Protein AF-A0A6M0RE14-F1 (afdb_monomer_lite)

Structure (mmCIF, N/CA/C/O backbone):
data_AF-A0A6M0RE14-F1
#
_entry.id   AF-A0A6M0RE14-F1
#
loop_
_atom_site.group_PDB
_atom_site.id
_atom_site.type_symbol
_atom_site.label_atom_id
_atom_site.label_alt_id
_atom_site.label_comp_id
_atom_site.label_asym_id
_atom_site.label_entity_id
_atom_site.label_seq_id
_atom_site.pdbx_PDB_ins_code
_atom_site.Cartn_x
_atom_site.Cartn_y
_atom_site.Cartn_z
_atom_site.occupancy
_atom_site.B_iso_or_equiv
_atom_site.auth_seq_id
_atom_site.auth_comp_id
_atom_site.auth_asym_id
_atom_site.auth_atom_id
_atom_site.pdbx_PDB_model_num
ATOM 1 N N . MET A 1 1 ? 5.846 3.924 13.986 1.00 76.75 1 MET A N 1
ATOM 2 C CA . MET A 1 1 ? 4.926 4.355 15.065 1.00 76.75 1 MET A CA 1
ATOM 3 C C . MET A 1 1 ? 3.482 3.930 14.798 1.00 76.75 1 MET A C 1
ATOM 5 O O . MET A 1 1 ? 2.890 3.385 15.712 1.00 76.75 1 MET A O 1
ATOM 9 N N . LEU A 1 2 ? 2.946 4.064 13.577 1.00 84.31 2 LEU A N 1
ATOM 10 C CA . LEU A 1 2 ? 1.549 3.710 13.248 1.00 84.31 2 LEU A CA 1
ATOM 11 C C . LEU A 1 2 ? 1.174 2.235 13.502 1.00 84.31 2 LEU A C 1
ATOM 13 O O . LEU A 1 2 ? 0.133 1.969 14.083 1.00 84.31 2 LEU A O 1
ATOM 17 N N . LEU A 1 3 ? 2.049 1.271 13.182 1.00 83.75 3 LEU A N 1
ATOM 18 C CA . LEU A 1 3 ? 1.814 -0.151 13.506 1.00 83.75 3 LEU A CA 1
ATOM 19 C C . LEU A 1 3 ? 1.737 -0.426 15.018 1.00 83.75 3 LEU A C 1
ATOM 21 O O . LEU A 1 3 ? 0.958 -1.266 15.458 1.00 83.75 3 LEU A O 1
ATOM 25 N N . LEU A 1 4 ? 2.538 0.287 15.819 1.00 87.25 4 LEU A N 1
ATOM 26 C CA . LEU A 1 4 ? 2.488 0.179 17.279 1.00 87.25 4 LEU A CA 1
ATOM 27 C C . LEU A 1 4 ? 1.182 0.776 17.819 1.00 87.25 4 LEU A C 1
ATOM 29 O O . LEU A 1 4 ? 0.584 0.198 18.719 1.00 87.25 4 LEU A O 1
ATOM 33 N N . GLN A 1 5 ? 0.726 1.887 17.239 1.00 88.31 5 GLN A N 1
ATOM 34 C CA . GLN A 1 5 ? -0.548 2.513 17.582 1.00 88.31 5 GLN A CA 1
ATOM 35 C C . GLN A 1 5 ? -1.738 1.618 17.204 1.00 88.31 5 GLN A C 1
ATOM 37 O O . GLN A 1 5 ? -2.616 1.399 18.032 1.00 88.31 5 GLN A O 1
ATOM 42 N N . LEU A 1 6 ? -1.725 1.012 16.011 1.00 89.38 6 LEU A N 1
ATOM 43 C CA . LEU A 1 6 ? -2.732 0.035 15.591 1.00 89.38 6 LEU A CA 1
ATOM 44 C C . LEU A 1 6 ? -2.775 -1.161 16.551 1.00 89.38 6 LEU A C 1
ATOM 46 O O . LEU A 1 6 ? -3.843 -1.596 16.974 1.00 89.38 6 LEU A O 1
ATOM 50 N N . HIS A 1 7 ? -1.604 -1.662 16.945 1.00 85.88 7 HIS A N 1
ATOM 51 C CA . HIS A 1 7 ? -1.499 -2.738 17.922 1.00 85.88 7 HIS A CA 1
ATOM 52 C C . HIS A 1 7 ? -2.080 -2.345 19.290 1.00 85.88 7 HIS A C 1
ATOM 54 O O . HIS A 1 7 ? -2.811 -3.131 19.888 1.00 85.88 7 HIS A O 1
ATOM 60 N N . GLN A 1 8 ? -1.793 -1.138 19.780 1.00 88.25 8 GLN A N 1
ATOM 61 C CA . GLN A 1 8 ? -2.334 -0.636 21.047 1.00 88.25 8 GLN A CA 1
ATOM 62 C C . GLN A 1 8 ? -3.863 -0.517 21.005 1.00 88.25 8 GLN A C 1
ATOM 64 O O . GLN A 1 8 ? -4.529 -1.040 21.897 1.00 88.25 8 GLN A O 1
ATOM 69 N N . LEU A 1 9 ? -4.420 0.059 19.936 1.00 88.12 9 LEU A N 1
ATOM 70 C CA . LEU A 1 9 ? -5.870 0.147 19.728 1.00 88.12 9 LEU A CA 1
ATOM 71 C C . LEU A 1 9 ? -6.523 -1.243 19.664 1.00 88.12 9 LEU A C 1
ATOM 73 O O . LEU A 1 9 ? -7.571 -1.468 20.265 1.00 88.12 9 LEU A O 1
ATOM 77 N N . ALA A 1 10 ? -5.884 -2.213 19.003 1.00 86.56 10 ALA A N 1
ATOM 78 C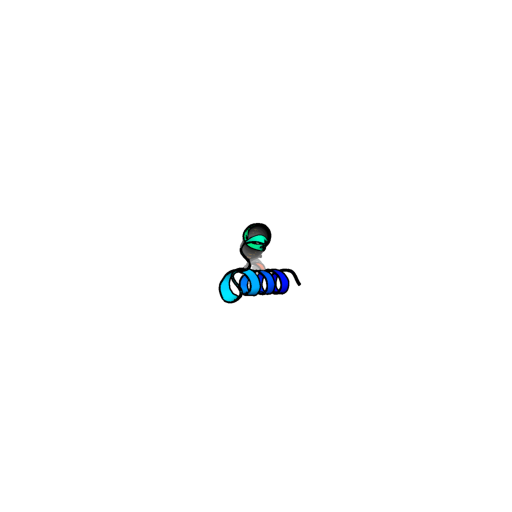 CA . ALA A 1 10 ? -6.391 -3.582 18.932 1.00 86.56 10 ALA A CA 1
ATOM 79 C C . ALA A 1 10 ? -6.390 -4.261 20.310 1.00 86.56 10 ALA A C 1
ATOM 81 O O . ALA A 1 10 ? -7.343 -4.956 20.656 1.00 86.56 10 ALA A O 1
ATOM 82 N N . MET A 1 11 ? -5.348 -4.038 21.117 1.00 88.06 11 MET A N 1
ATOM 83 C CA . MET A 1 11 ? -5.282 -4.537 22.492 1.00 88.06 11 MET A CA 1
ATOM 84 C C . MET A 1 11 ? -6.401 -3.940 23.356 1.00 88.06 11 MET A C 1
ATOM 86 O O . MET A 1 11 ? -7.059 -4.675 24.091 1.00 88.06 11 MET A O 1
ATOM 90 N N . GLU A 1 12 ? -6.653 -2.634 23.260 1.00 85.12 12 GLU A N 1
ATOM 91 C CA . GLU A 1 12 ? -7.721 -1.976 24.022 1.00 85.12 12 GLU A CA 1
ATOM 92 C C . GLU A 1 12 ? -9.121 -2.423 23.577 1.00 85.12 12 GLU A C 1
ATOM 94 O O . GLU A 1 12 ? -9.972 -2.738 24.415 1.00 85.12 12 GLU A O 1
ATOM 99 N N . PHE A 1 13 ? -9.349 -2.549 22.271 1.00 83.31 13 PHE A N 1
ATOM 100 C CA . PHE A 1 13 ? -10.634 -2.966 21.720 1.00 83.31 13 PHE A CA 1
ATOM 101 C C . PHE A 1 13 ? -10.943 -4.450 21.983 1.00 83.31 13 PHE A C 1
ATOM 103 O O . PHE A 1 13 ? -12.020 -4.781 22.479 1.00 83.31 13 PHE A O 1
ATOM 110 N N . VAL A 1 14 ? -9.998 -5.353 21.693 1.00 80.44 14 VAL A N 1
ATOM 111 C CA . VAL A 1 14 ? -10.214 -6.810 21.759 1.00 80.44 14 VAL A CA 1
ATOM 112 C C . VAL A 1 14 ? -10.055 -7.349 23.178 1.00 80.44 14 VAL A C 1
ATOM 114 O O . VAL A 1 14 ? -10.884 -8.140 23.624 1.00 80.44 14 VAL A O 1
ATOM 117 N N . ASN A 1 15 ? -9.013 -6.929 23.901 1.00 80.31 15 ASN A N 1
ATOM 118 C CA . ASN A 1 15 ? -8.680 -7.539 25.193 1.00 80.31 15 ASN A CA 1
ATOM 119 C C . ASN A 1 15 ? -9.319 -6.809 26.376 1.00 80.31 15 ASN A C 1
ATOM 121 O O . ASN A 1 15 ? -9.671 -7.454 27.361 1.00 80.31 15 ASN A O 1
ATOM 125 N N . ASN A 1 16 ? -9.495 -5.487 26.279 1.00 81.81 16 ASN A N 1
ATOM 126 C CA . ASN A 1 16 ? -10.110 -4.684 27.342 1.00 81.81 16 ASN A CA 1
ATOM 127 C C . ASN A 1 16 ? -11.581 -4.335 27.057 1.00 81.81 16 ASN A C 1
ATOM 129 O O . ASN A 1 16 ? -12.241 -3.734 27.904 1.00 81.81 16 ASN A O 1
ATOM 133 N N . GLY A 1 17 ? -12.107 -4.718 25.887 1.00 80.62 17 GLY A N 1
ATOM 134 C CA . GLY A 1 17 ? -13.502 -4.493 25.505 1.00 80.62 17 GLY A CA 1
ATOM 135 C C . GLY A 1 17 ? -13.868 -3.017 25.333 1.00 80.62 17 GLY A C 1
ATOM 136 O O . GLY A 1 17 ? -15.044 -2.662 25.439 1.00 80.62 17 GLY A O 1
ATOM 137 N N . VAL A 1 18 ? -12.883 -2.141 25.100 1.00 85.31 18 VAL A N 1
ATOM 138 C CA . VAL A 1 18 ? -13.084 -0.693 24.954 1.00 85.31 18 VAL A CA 1
ATOM 139 C C . VAL A 1 18 ? -13.612 -0.398 23.550 1.00 85.31 18 VAL A C 1
ATOM 141 O O . VAL A 1 18 ? -12.903 0.048 22.652 1.00 85.31 18 VAL A O 1
ATOM 144 N N . MET A 1 19 ? -14.904 -0.660 23.354 1.00 80.62 19 MET A N 1
ATOM 145 C CA . MET A 1 19 ? -15.553 -0.574 22.041 1.00 80.62 19 MET A CA 1
ATOM 146 C C . MET A 1 19 ? -15.568 0.843 21.447 1.00 80.62 19 MET A C 1
ATOM 148 O O . MET A 1 19 ? -15.702 1.002 20.236 1.00 80.62 19 MET A O 1
ATOM 152 N N . SER A 1 20 ? -15.401 1.881 22.274 1.00 84.25 20 SER A N 1
ATOM 153 C CA . SER A 1 20 ? -15.366 3.283 21.834 1.00 84.25 20 SER A CA 1
ATOM 154 C C . SER A 1 20 ? -14.206 3.607 20.891 1.00 84.25 20 SER A C 1
ATOM 156 O O . SER A 1 20 ? -14.304 4.571 20.143 1.00 84.25 20 SER A O 1
ATOM 158 N N . GLN A 1 21 ? -13.133 2.813 20.911 1.00 80.19 21 GLN A N 1
ATOM 159 C CA . GLN A 1 21 ? -11.955 3.000 20.057 1.00 80.19 21 GLN A CA 1
ATOM 160 C C . GLN A 1 21 ? -11.989 2.158 18.774 1.00 80.19 21 GLN A C 1
ATOM 162 O O . GLN A 1 21 ? -11.054 2.202 17.980 1.00 80.19 21 GLN A O 1
ATOM 167 N N . GLY A 1 22 ? -13.061 1.391 18.543 1.00 80.12 22 GLY A N 1
ATOM 168 C CA . GLY A 1 22 ? -13.153 0.507 17.380 1.00 80.12 22 GLY A CA 1
ATOM 169 C C . GLY A 1 22 ? -13.073 1.245 16.047 1.00 80.12 22 GLY A C 1
ATOM 170 O O . GLY A 1 22 ? -12.426 0.761 15.128 1.00 80.12 22 GLY A O 1
ATOM 171 N N . LEU A 1 23 ? -13.688 2.427 15.950 1.00 86.69 23 LEU A N 1
ATOM 172 C CA . LEU A 1 23 ? -13.626 3.241 14.732 1.00 86.69 23 LEU A CA 1
ATOM 173 C C . LEU A 1 23 ? -12.192 3.687 14.431 1.00 86.69 23 LEU A C 1
ATOM 175 O O . LEU A 1 23 ? -11.708 3.444 13.336 1.00 86.69 23 LEU A O 1
ATOM 179 N N . GLU A 1 24 ? -11.482 4.223 15.426 1.00 87.50 24 GLU A N 1
ATOM 180 C CA . GLU A 1 24 ? -10.085 4.654 15.275 1.00 87.50 24 GLU A CA 1
ATOM 181 C C . GLU A 1 24 ? -9.156 3.488 14.896 1.00 87.50 24 GLU A C 1
ATOM 183 O O . GLU A 1 24 ? -8.247 3.651 14.084 1.00 87.50 24 GLU A O 1
ATOM 188 N N . LEU A 1 25 ? -9.411 2.291 15.439 1.00 88.62 25 LEU A N 1
ATOM 189 C CA . LEU A 1 25 ? -8.697 1.072 15.062 1.00 88.62 25 LEU A CA 1
ATOM 190 C C . LEU A 1 25 ? -8.884 0.733 13.577 1.00 88.62 25 LEU A C 1
ATOM 192 O O . LEU A 1 25 ? -7.902 0.447 12.893 1.00 88.62 25 LEU A O 1
ATOM 196 N N . PHE A 1 26 ? -10.130 0.712 13.097 1.00 86.56 26 PHE A N 1
ATOM 197 C CA . PHE A 1 26 ? -10.425 0.346 11.712 1.00 86.56 26 PHE A CA 1
ATOM 198 C C . PHE A 1 26 ? -9.957 1.416 10.727 1.00 86.56 26 PHE A C 1
ATOM 200 O O . PHE A 1 26 ? -9.363 1.054 9.717 1.00 86.56 26 PHE A O 1
ATOM 207 N N . ASP A 1 27 ? -10.140 2.698 11.041 1.00 92.44 27 ASP A N 1
ATOM 208 C CA . ASP A 1 27 ? -9.660 3.805 10.207 1.00 92.44 27 ASP A CA 1
ATOM 209 C C . ASP A 1 27 ? -8.136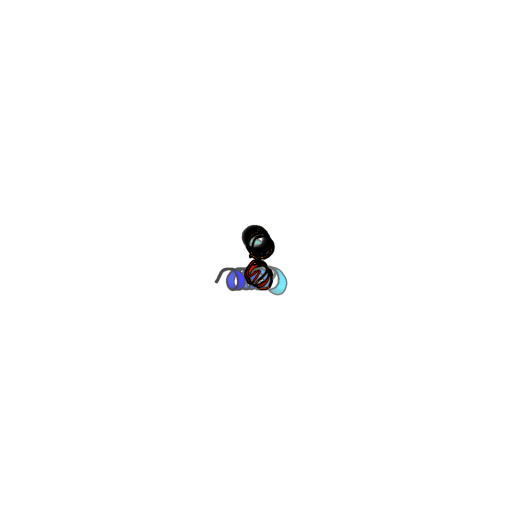 3.720 10.028 1.00 92.44 27 ASP A C 1
ATOM 211 O O . ASP A 1 27 ? -7.637 3.704 8.903 1.00 92.44 27 ASP A O 1
ATOM 215 N N . LEU A 1 28 ? -7.388 3.529 11.123 1.00 93.06 28 LEU A N 1
ATOM 216 C CA . LEU A 1 28 ? -5.935 3.370 11.053 1.00 93.06 28 LEU A CA 1
ATOM 217 C C . LEU A 1 28 ? -5.516 2.098 10.296 1.00 93.06 28 LEU A C 1
ATOM 219 O O . LEU A 1 28 ? -4.467 2.083 9.650 1.00 93.06 28 LEU A O 1
ATOM 223 N N . ALA A 1 29 ? -6.301 1.021 10.382 1.00 91.56 29 ALA A N 1
ATOM 224 C CA . ALA A 1 29 ? -6.034 -0.202 9.632 1.00 91.56 29 ALA A CA 1
ATOM 225 C C . ALA A 1 29 ? -6.208 0.014 8.122 1.00 91.56 29 ALA A C 1
ATOM 227 O O . ALA A 1 29 ? -5.347 -0.417 7.359 1.00 91.56 29 ALA A O 1
ATOM 228 N N . PHE A 1 30 ? -7.276 0.701 7.703 1.00 93.19 30 PHE A N 1
ATOM 229 C CA . PHE A 1 30 ? -7.524 1.029 6.297 1.00 93.19 30 PHE A CA 1
ATOM 230 C C . PHE A 1 30 ? -6.456 1.967 5.735 1.00 93.19 30 PHE A C 1
ATOM 232 O O . PHE A 1 30 ? -5.890 1.676 4.685 1.00 93.19 30 PHE A O 1
ATOM 239 N N . ASP A 1 31 ? -6.090 3.019 6.470 1.00 95.12 31 ASP A N 1
ATOM 240 C CA . ASP A 1 31 ? -5.033 3.945 6.050 1.00 95.12 31 ASP A CA 1
ATOM 241 C C . ASP A 1 31 ? -3.685 3.235 5.842 1.00 95.12 31 ASP A C 1
ATOM 243 O O . ASP A 1 31 ? -2.889 3.614 4.976 1.00 95.12 31 ASP A O 1
ATOM 247 N N . LEU A 1 32 ? -3.387 2.222 6.662 1.00 94.38 32 LEU A N 1
ATOM 248 C CA . LEU A 1 32 ? -2.179 1.411 6.514 1.00 94.38 32 LEU A CA 1
ATOM 249 C C . LEU A 1 32 ? -2.272 0.444 5.330 1.00 94.38 32 LEU A C 1
ATOM 251 O O . LEU A 1 32 ? -1.264 0.247 4.652 1.00 94.38 32 LEU A O 1
ATOM 255 N N . ASP A 1 33 ? -3.444 -0.133 5.069 1.00 92.88 33 ASP A N 1
ATOM 256 C CA . ASP A 1 33 ? -3.672 -1.008 3.915 1.00 92.88 33 ASP A CA 1
ATOM 257 C C . ASP A 1 33 ? -3.497 -0.241 2.594 1.00 92.88 33 ASP A C 1
ATOM 259 O O . ASP A 1 33 ? -2.730 -0.669 1.731 1.00 92.88 33 ASP A O 1
ATOM 263 N N . ASP A 1 34 ? -4.072 0.960 2.488 1.00 94.38 34 ASP A N 1
ATOM 264 C CA . ASP A 1 34 ? -3.927 1.841 1.320 1.00 94.38 34 ASP A CA 1
ATOM 265 C C . ASP A 1 34 ? -2.463 2.251 1.079 1.00 94.38 34 ASP A C 1
ATOM 267 O O . ASP A 1 34 ? -1.976 2.283 -0.060 1.00 94.38 34 ASP A O 1
ATOM 271 N N . GLN A 1 35 ? -1.716 2.532 2.153 1.00 94.94 35 GLN A N 1
ATOM 272 C CA . GLN A 1 35 ? -0.282 2.823 2.066 1.00 94.94 35 GLN A CA 1
ATOM 273 C C . GLN A 1 35 ? 0.517 1.614 1.574 1.00 94.94 35 GLN A C 1
ATOM 275 O O . GLN A 1 35 ? 1.386 1.764 0.714 1.00 94.94 35 GLN A O 1
ATOM 280 N N . ILE A 1 36 ? 0.231 0.418 2.095 1.00 95.12 36 ILE A N 1
ATOM 281 C CA . ILE A 1 36 ? 0.890 -0.822 1.667 1.00 95.12 36 ILE A CA 1
ATOM 282 C C . ILE A 1 36 ? 0.571 -1.113 0.200 1.00 95.12 36 ILE A C 1
ATOM 284 O O . ILE A 1 36 ? 1.479 -1.455 -0.559 1.00 95.12 36 ILE A O 1
ATO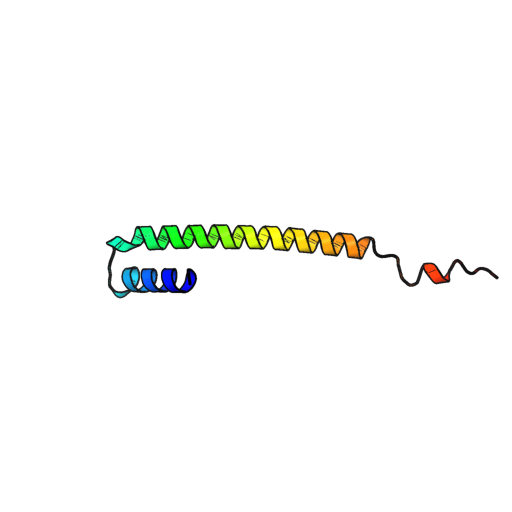M 288 N N . PHE A 1 37 ? -0.683 -0.932 -0.214 1.00 95.12 37 PHE A N 1
ATOM 289 C CA . PHE A 1 37 ? -1.102 -1.088 -1.602 1.00 95.12 37 PHE A CA 1
ATOM 290 C C . PHE A 1 37 ? -0.332 -0.135 -2.524 1.00 95.12 37 PHE A C 1
ATOM 292 O O . PHE A 1 37 ? 0.258 -0.569 -3.510 1.00 95.12 37 PHE A O 1
ATOM 299 N N . THR A 1 38 ? -0.230 1.141 -2.149 1.00 96.44 38 THR A N 1
ATOM 300 C CA . THR A 1 38 ? 0.520 2.147 -2.918 1.00 96.44 38 THR A CA 1
ATOM 301 C C . THR A 1 38 ? 2.005 1.792 -3.042 1.00 96.44 38 THR A C 1
ATOM 303 O O . THR A 1 38 ? 2.592 1.919 -4.116 1.00 96.44 38 THR A O 1
ATOM 306 N N . ILE A 1 39 ? 2.628 1.323 -1.955 1.00 96.81 39 ILE A N 1
ATOM 307 C CA . ILE A 1 39 ? 4.032 0.886 -1.968 1.00 96.81 39 ILE A CA 1
ATOM 308 C C . ILE A 1 39 ? 4.214 -0.317 -2.895 1.00 96.81 39 ILE A C 1
ATOM 310 O O . ILE A 1 39 ? 5.202 -0.379 -3.624 1.00 96.81 39 ILE A O 1
ATOM 314 N N . ARG A 1 40 ? 3.275 -1.266 -2.878 1.00 96.81 40 ARG A N 1
ATOM 315 C CA . ARG A 1 40 ? 3.320 -2.446 -3.741 1.00 96.81 40 ARG A CA 1
ATOM 316 C C . ARG A 1 40 ? 3.249 -2.068 -5.218 1.00 96.81 40 ARG A C 1
ATOM 318 O O . ARG A 1 40 ? 4.090 -2.525 -5.979 1.00 96.81 40 ARG A O 1
ATOM 325 N N . GLU A 1 41 ? 2.312 -1.208 -5.604 1.00 97.94 41 GLU A N 1
ATOM 326 C CA . GLU A 1 41 ? 2.197 -0.746 -6.994 1.00 97.94 41 GLU A CA 1
ATOM 327 C C . GLU A 1 41 ? 3.486 -0.050 -7.462 1.00 97.94 41 GLU A C 1
ATOM 329 O O . GLU A 1 41 ? 3.989 -0.327 -8.550 1.00 97.94 41 GLU A O 1
ATOM 334 N N . ALA A 1 42 ? 4.087 0.787 -6.609 1.00 97.81 42 ALA A N 1
ATOM 335 C CA . ALA A 1 42 ? 5.361 1.433 -6.921 1.00 97.81 42 ALA A CA 1
ATOM 336 C C . ALA A 1 42 ? 6.513 0.422 -7.089 1.00 97.81 42 ALA A C 1
ATOM 338 O O . ALA A 1 42 ? 7.373 0.603 -7.952 1.00 97.81 42 ALA A O 1
ATOM 339 N N . LEU A 1 43 ? 6.547 -0.646 -6.285 1.00 98.19 43 LEU A N 1
ATOM 340 C CA . LEU A 1 43 ? 7.531 -1.721 -6.440 1.00 98.19 43 LEU A CA 1
ATOM 341 C C . LEU A 1 43 ? 7.340 -2.479 -7.758 1.00 98.19 43 LEU A C 1
ATOM 343 O O . LEU A 1 43 ? 8.328 -2.720 -8.451 1.00 98.19 43 LEU A O 1
ATOM 347 N N . ASP A 1 44 ? 6.097 -2.776 -8.138 1.00 98.06 44 ASP A N 1
ATOM 348 C CA . ASP A 1 44 ? 5.780 -3.438 -9.407 1.00 98.06 44 ASP A CA 1
ATOM 349 C C . ASP A 1 44 ? 6.204 -2.571 -10.614 1.00 98.06 44 ASP A C 1
ATOM 351 O O . ASP A 1 44 ? 6.680 -3.085 -11.630 1.00 98.06 44 ASP A O 1
ATOM 355 N N . GLU A 1 45 ? 6.068 -1.243 -10.533 1.00 98.12 45 GLU A N 1
ATOM 356 C CA . GLU A 1 45 ? 6.562 -0.314 -11.563 1.00 98.12 45 GLU A CA 1
ATOM 357 C C . GLU A 1 45 ? 8.095 -0.280 -11.653 1.00 98.12 45 GLU A C 1
ATOM 359 O O . GLU A 1 45 ? 8.660 -0.267 -12.756 1.00 98.12 45 GLU A O 1
ATOM 364 N N . ILE A 1 46 ? 8.781 -0.290 -10.507 1.00 98.06 46 ILE A N 1
ATOM 365 C CA . ILE A 1 46 ? 10.246 -0.349 -10.448 1.00 98.06 46 ILE A CA 1
ATOM 366 C C . ILE A 1 46 ? 10.745 -1.656 -11.068 1.00 98.06 46 ILE A C 1
ATOM 368 O O . ILE A 1 46 ? 11.660 -1.623 -11.891 1.00 98.06 46 ILE A O 1
ATOM 372 N N . GLU A 1 47 ? 10.128 -2.789 -10.730 1.00 97.81 47 GLU A N 1
ATOM 373 C CA . GLU A 1 47 ? 10.478 -4.098 -11.286 1.00 97.81 47 GLU A CA 1
ATOM 374 C C . GLU A 1 47 ? 10.328 -4.115 -12.813 1.00 97.81 47 GLU A C 1
ATOM 376 O O . GLU A 1 47 ? 11.267 -4.482 -13.520 1.00 97.81 47 GLU A O 1
ATOM 381 N N . LYS A 1 48 ? 9.199 -3.622 -13.342 1.00 97.56 48 LYS A N 1
ATOM 382 C CA . LYS A 1 48 ? 8.979 -3.500 -14.797 1.00 97.56 48 LYS A CA 1
ATOM 383 C C . LYS A 1 48 ? 10.034 -2.630 -15.474 1.00 97.56 48 LYS A C 1
ATOM 385 O O . LYS A 1 48 ? 10.492 -2.946 -16.574 1.00 97.56 48 LYS A O 1
ATOM 390 N N . THR A 1 49 ? 10.418 -1.532 -14.829 1.00 97.38 49 THR A N 1
ATOM 391 C CA . THR A 1 49 ? 11.437 -0.619 -15.357 1.00 97.38 49 THR A CA 1
ATOM 392 C C . THR A 1 49 ? 12.799 -1.302 -15.412 1.00 97.38 49 THR A C 1
ATOM 394 O O . THR A 1 49 ? 13.473 -1.232 -16.437 1.00 97.38 49 THR A O 1
ATOM 397 N N . ILE A 1 50 ? 13.191 -2.002 -14.344 1.00 97.00 50 ILE A N 1
ATOM 398 C CA . ILE A 1 50 ? 14.444 -2.763 -14.301 1.00 97.00 50 ILE A CA 1
ATOM 399 C C . ILE A 1 50 ? 14.444 -3.838 -15.387 1.00 97.00 50 ILE A C 1
ATOM 401 O O . ILE A 1 50 ? 15.407 -3.905 -16.144 1.00 97.00 50 ILE A O 1
ATOM 405 N N . GLN A 1 51 ? 13.362 -4.609 -15.523 1.00 96.00 51 GLN A N 1
ATOM 406 C CA . GLN A 1 51 ? 13.257 -5.639 -16.558 1.00 96.00 51 GLN A CA 1
ATOM 407 C C . GLN A 1 51 ? 13.421 -5.043 -17.959 1.00 96.00 51 GLN A C 1
ATOM 409 O O . GLN A 1 51 ? 14.198 -5.554 -18.754 1.00 96.00 51 GLN A O 1
ATOM 414 N N . THR A 1 52 ? 12.768 -3.911 -18.233 1.00 96.31 52 THR A N 1
ATOM 415 C CA . THR A 1 52 ? 12.902 -3.208 -19.518 1.00 96.31 52 THR A CA 1
ATOM 416 C C . THR A 1 52 ? 14.351 -2.793 -19.785 1.00 96.31 52 THR A C 1
ATOM 418 O O . THR A 1 52 ? 14.836 -2.921 -20.904 1.00 96.31 52 THR A O 1
ATOM 421 N N . LEU A 1 53 ? 15.061 -2.293 -18.770 1.00 94.81 53 LEU A N 1
ATOM 422 C CA . LEU A 1 53 ? 16.471 -1.923 -18.907 1.00 94.81 53 LEU A CA 1
ATOM 423 C C . LEU A 1 53 ? 17.371 -3.144 -19.116 1.00 94.81 53 LEU A C 1
ATOM 425 O O . LEU A 1 53 ? 18.333 -3.053 -19.871 1.00 94.81 53 LEU A O 1
ATOM 429 N N . THR A 1 54 ? 17.069 -4.267 -18.462 1.00 93.06 54 THR A N 1
ATOM 430 C CA . THR A 1 54 ? 17.778 -5.535 -18.660 1.00 93.06 54 THR A CA 1
ATOM 431 C C . THR A 1 54 ? 17.556 -6.089 -20.064 1.00 93.06 54 THR A C 1
ATOM 433 O O . THR A 1 54 ? 18.522 -6.502 -20.692 1.00 93.06 54 THR A O 1
ATOM 436 N N . ASP A 1 55 ? 16.332 -6.037 -20.588 1.00 93.50 55 ASP A N 1
ATOM 437 C CA . ASP A 1 55 ? 16.009 -6.511 -21.941 1.00 93.50 55 ASP A CA 1
ATOM 438 C C . ASP A 1 55 ? 16.649 -5.644 -23.038 1.00 93.50 55 ASP A C 1
ATOM 440 O O . ASP A 1 55 ? 16.914 -6.119 -24.139 1.00 93.50 55 ASP A O 1
ATOM 444 N N . LEU A 1 56 ? 16.882 -4.360 -22.749 1.00 90.62 56 LEU A N 1
ATOM 445 C CA . LEU A 1 56 ? 17.566 -3.420 -23.642 1.00 90.62 56 LEU A CA 1
ATOM 446 C C . LEU A 1 56 ? 19.090 -3.428 -23.479 1.00 90.62 56 LEU A C 1
ATOM 448 O O . LEU A 1 56 ? 19.776 -2.718 -24.221 1.00 90.62 56 LEU A O 1
ATOM 452 N N . ALA A 1 57 ? 19.627 -4.151 -22.494 1.00 85.19 57 ALA A N 1
ATOM 453 C CA . ALA A 1 57 ? 21.065 -4.230 -22.311 1.00 85.19 57 ALA A CA 1
ATOM 454 C C . ALA A 1 57 ? 21.677 -4.964 -23.517 1.00 85.19 57 ALA A C 1
ATOM 456 O O . ALA A 1 57 ? 21.189 -6.037 -23.872 1.00 85.19 57 ALA A O 1
ATOM 457 N N . PRO A 1 58 ? 22.713 -4.399 -24.162 1.00 80.25 58 PRO A N 1
ATOM 458 C CA . PRO A 1 58 ? 23.380 -5.069 -25.269 1.00 80.25 58 PRO A CA 1
ATOM 459 C C . PRO A 1 58 ? 23.962 -6.397 -24.791 1.00 80.25 58 PRO A C 1
ATOM 461 O O . PRO A 1 58 ? 24.469 -6.482 -23.665 1.00 80.25 58 PRO A O 1
ATOM 464 N N . ASP A 1 59 ? 23.890 -7.418 -25.645 1.00 77.50 59 ASP A N 1
ATOM 465 C CA . ASP A 1 59 ? 24.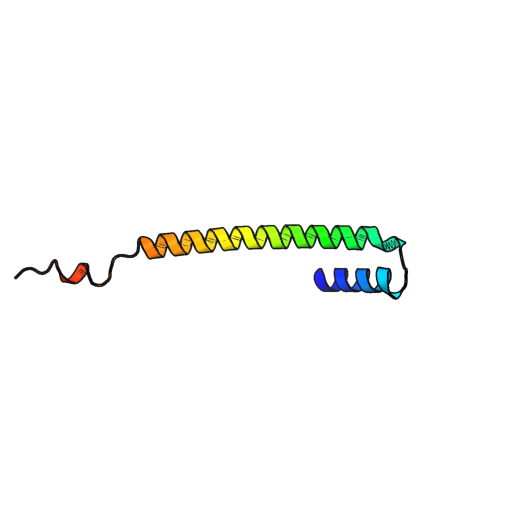519 -8.698 -25.353 1.00 77.50 59 ASP A CA 1
ATOM 466 C C . ASP A 1 59 ? 26.040 -8.469 -25.317 1.00 77.50 59 ASP A C 1
ATOM 468 O O . ASP A 1 59 ? 26.607 -7.991 -26.305 1.00 77.50 59 ASP A O 1
ATOM 472 N N . PRO A 1 60 ? 26.728 -8.728 -24.190 1.00 69.19 60 PRO A N 1
ATOM 473 C CA . PRO A 1 60 ? 28.170 -8.511 -24.097 1.00 69.19 60 PRO A CA 1
ATOM 474 C C . PRO A 1 60 ? 28.968 -9.311 -25.137 1.00 69.19 60 PRO A C 1
ATOM 476 O O . PRO A 1 60 ? 30.115 -8.956 -25.404 1.00 69.19 60 PRO A O 1
ATOM 479 N N . ASP A 1 61 ? 28.371 -10.348 -25.731 1.00 65.94 61 ASP A N 1
ATOM 480 C CA . ASP A 1 61 ? 28.990 -11.167 -26.769 1.00 65.94 61 ASP A CA 1
ATOM 481 C C . ASP A 1 61 ? 28.747 -10.635 -28.207 1.00 65.94 61 ASP A C 1
ATOM 483 O O . ASP A 1 61 ? 29.489 -11.004 -29.118 1.00 65.94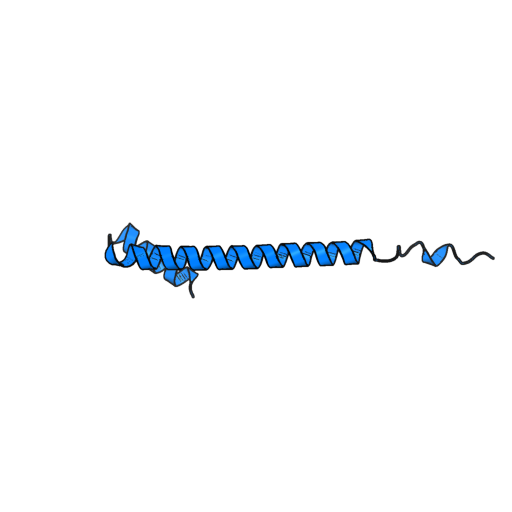 61 ASP A O 1
ATOM 487 N N . GLU A 1 62 ? 27.798 -9.709 -28.433 1.00 60.50 62 GLU A N 1
ATOM 488 C CA . GLU A 1 62 ? 27.526 -9.114 -29.764 1.00 60.50 62 GLU A CA 1
ATOM 489 C C . GLU A 1 62 ? 28.608 -8.114 -30.227 1.00 60.50 62 GLU A C 1
ATOM 491 O O . GLU A 1 62 ? 28.787 -7.892 -31.428 1.00 60.50 62 GLU A O 1
ATOM 496 N N . ASP A 1 63 ? 29.384 -7.537 -29.304 1.00 58.06 63 ASP A N 1
ATOM 497 C CA . ASP A 1 63 ? 30.469 -6.592 -29.629 1.00 58.06 63 ASP A CA 1
ATOM 498 C C . ASP A 1 63 ? 31.737 -7.291 -30.171 1.00 58.06 63 ASP A C 1
ATOM 500 O O . ASP A 1 63 ? 32.623 -6.635 -30.727 1.00 58.06 63 ASP A O 1
ATOM 504 N N . TYR A 1 64 ? 31.837 -8.623 -30.053 1.00 55.75 64 TYR A N 1
ATOM 505 C CA . TYR A 1 64 ? 33.011 -9.394 -30.486 1.00 55.75 64 TYR A CA 1
ATOM 506 C C . TYR A 1 64 ? 32.884 -10.017 -31.888 1.00 55.75 64 TYR A C 1
ATOM 508 O O . TYR A 1 64 ? 33.902 -10.438 -32.438 1.00 55.75 64 TYR A O 1
ATOM 516 N N . GLU A 1 65 ? 31.693 -10.042 -32.502 1.00 55.69 65 GLU A N 1
ATOM 517 C CA . GLU A 1 65 ? 31.499 -10.573 -33.869 1.00 55.69 65 GLU A CA 1
ATOM 518 C C . GLU A 1 65 ? 31.687 -9.525 -34.984 1.00 55.69 65 GLU A C 1
ATOM 520 O O . GLU A 1 65 ? 31.815 -9.887 -36.150 1.00 55.69 65 GLU A O 1
ATOM 525 N N . ASN A 1 66 ? 31.797 -8.229 -34.659 1.00 55.94 66 ASN A N 1
ATOM 526 C CA . ASN A 1 66 ? 32.045 -7.169 -35.655 1.00 55.94 66 ASN A CA 1
ATOM 527 C C . ASN A 1 66 ? 33.538 -6.916 -35.954 1.00 55.94 66 ASN A C 1
ATOM 529 O O . ASN A 1 66 ? 33.890 -5.927 -36.600 1.00 55.94 66 ASN A O 1
ATOM 533 N N . GLY A 1 67 ? 34.424 -7.797 -35.487 1.00 58.62 67 GLY A N 1
ATOM 534 C CA . GLY A 1 67 ? 35.839 -7.817 -35.849 1.00 58.62 67 GLY A CA 1
ATOM 535 C C . GLY A 1 67 ? 36.133 -8.860 -36.926 1.00 58.62 67 GLY A C 1
ATOM 536 O O . GLY A 1 67 ? 36.852 -9.813 -36.641 1.00 58.62 67 GLY A O 1
ATOM 537 N N . GLU A 1 68 ? 35.575 -8.714 -38.132 1.00 51.59 68 GLU A N 1
ATOM 538 C CA .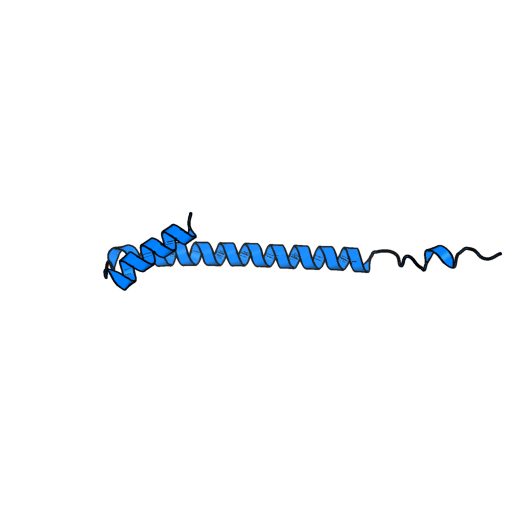 GLU A 1 68 ? 36.071 -9.465 -39.296 1.00 51.59 68 GLU A CA 1
ATOM 539 C C . GLU A 1 68 ? 37.442 -8.905 -39.741 1.00 51.59 68 GLU A C 1
ATOM 541 O O . GLU A 1 68 ? 37.548 -7.716 -40.045 1.00 51.59 68 GLU A O 1
ATOM 546 N N . ASP A 1 69 ? 38.451 -9.792 -39.704 1.00 52.78 69 ASP A N 1
ATOM 547 C CA . ASP A 1 69 ? 39.787 -9.841 -40.351 1.00 52.78 69 ASP A CA 1
ATOM 548 C C . ASP A 1 69 ? 40.462 -8.562 -40.909 1.00 52.78 69 ASP A C 1
ATOM 550 O O . ASP A 1 69 ? 40.000 -7.981 -41.920 1.00 52.78 69 ASP A O 1
#

Radius of gyration: 25.04 Å; chains: 1; bounding box: 55×16×68 Å

Secondary structure (DSSP, 8-state):
-HHHHHHHHHIIIIIS--GGGHHHHHHHHHHHHHHHHHHHHHHHHHHHHHHHHHHTSPPTTGGGTT---

Organism: NCBI:txid2292702

pLDDT: mean 85.36, std 12.72, range [51.59, 98.19]

Sequence (69 aa):
MLLLQLHQLAMEFVNNGVMSQGLELFDLAFDLDDQIFTIREALDEIEKTIQTLTDLAPDPDEDYENGED

Foldseek 3Di:
DLVVVLVVLCCCCPVVVVVVSVVVNVVSVVVVVVVVVVVVVVVVVVVVVVVVVVVPDDDPCVVVVPPDD